Protein AF-A0AAD9U1P8-F1 (afdb_monomer)

Radius of gyration: 28.59 Å; Cα contacts (8 Å, |Δi|>4): 24; chains: 1; bounding box: 51×68×71 Å

InterPro domains:
  IPR008906 HAT, C-terminal dimerisation domain [PF05699] (18-91)
  IPR012337 Ribonuclease H-like superfamily [SSF53098] (10-95)

Organism: NCBI:txid168575

Solvent-accessible surface area (backbone atoms only — not comparable to full-atom values): 7147 Å² total; per-residue (Å²): 115,68,66,60,43,51,50,51,57,71,74,47,69,63,72,83,72,48,53,78,72,50,59,77,71,60,51,69,68,62,51,37,63,74,38,29,93,77,28,53,70,60,26,54,52,46,47,69,58,46,50,57,49,53,52,48,53,51,45,51,49,52,46,59,75,50,69,71,67,65,61,65,66,56,71,67,50,46,73,70,52,51,51,51,53,52,51,54,50,53,51,52,53,51,50,54,53,52,50,55,54,53,54,53,52,51,52,54,52,51,57,59,62,66,67,77,73,84,81,87,133

Foldseek 3Di:
DLVVLVCVVVVDDVVVVADPVCVVVPDPLVVLVVCCVPNVVNSVVCCVVVVVVVVVVVCCVVCVVVPPDPCVPVVPCPPVNVVVVVVVVVVVVVVVVVVVVVVVVVVVVVVVVVVVPPDDD

Secondary structure (DSSP, 8-state):
-HHHHHHHHHHS-SGGGS-HHHHHT--HHHHHHHHTTTSHHHHHHHHHHHHHHHHHHHHHHHHHHTTTSSHHHHHSS-HHHHHHHHHHHHHHHHHHHHHHHHHHHHHHHHHHHHTTS---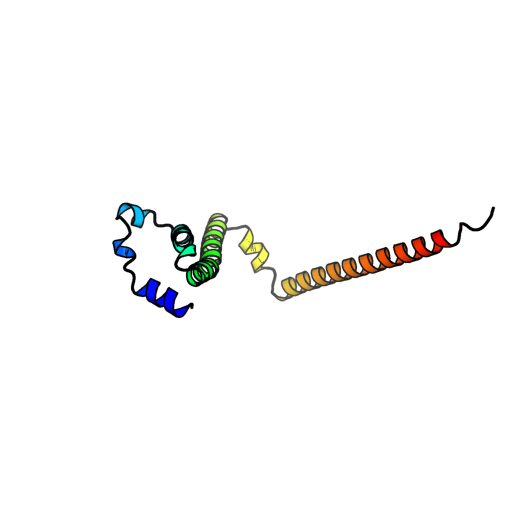-

Structure (mmCIF, N/CA/C/O backbone):
data_AF-A0AAD9U1P8-F1
#
_entry.id   AF-A0AAD9U1P8-F1
#
loop_
_atom_site.group_PDB
_atom_site.id
_atom_site.type_symbol
_atom_site.label_atom_id
_atom_site.label_alt_id
_atom_site.label_comp_id
_atom_site.label_asym_id
_atom_site.label_entity_id
_atom_site.label_seq_id
_atom_site.pdbx_PDB_ins_code
_atom_site.Cartn_x
_atom_site.Cartn_y
_atom_site.Cartn_z
_atom_site.occupancy
_atom_site.B_iso_or_equiv
_atom_site.auth_seq_id
_atom_site.auth_comp_id
_atom_site.auth_asym_id
_atom_site.auth_atom_id
_atom_site.pdbx_PDB_model_num
ATOM 1 N N . MET A 1 1 ? 3.555 12.188 16.279 1.00 61.22 1 MET A N 1
ATOM 2 C CA . MET A 1 1 ? 2.418 12.241 15.334 1.00 61.22 1 MET A CA 1
ATOM 3 C C . MET A 1 1 ? 1.907 10.838 15.008 1.00 61.22 1 MET A C 1
ATOM 5 O O . MET A 1 1 ? 0.794 10.547 15.405 1.00 61.22 1 MET A O 1
ATOM 9 N N . VAL A 1 2 ? 2.731 9.930 14.458 1.00 63.03 2 VAL A N 1
ATOM 10 C CA . VAL A 1 2 ? 2.342 8.521 14.172 1.00 63.03 2 VAL A CA 1
ATOM 11 C C . VAL A 1 2 ? 1.894 7.734 15.411 1.00 63.03 2 VAL A C 1
ATOM 13 O O . VAL A 1 2 ? 0.894 7.031 15.367 1.00 63.03 2 VAL A O 1
ATOM 16 N N . GLY A 1 3 ? 2.594 7.885 16.542 1.00 74.62 3 GLY A N 1
ATOM 17 C CA . GLY A 1 3 ? 2.257 7.155 17.772 1.00 74.62 3 GLY A CA 1
ATOM 18 C C . GLY A 1 3 ? 0.852 7.452 18.310 1.00 74.62 3 GLY A C 1
ATOM 19 O O . GLY A 1 3 ? 0.198 6.544 18.795 1.00 74.62 3 GLY A O 1
ATOM 20 N N . LEU A 1 4 ? 0.355 8.685 18.156 1.00 81.94 4 LEU A N 1
ATOM 21 C CA . LEU A 1 4 ? -0.993 9.058 18.606 1.00 81.94 4 LEU A CA 1
ATOM 22 C C . LEU A 1 4 ? -2.084 8.470 17.700 1.00 81.94 4 LEU A C 1
ATOM 24 O O . LEU A 1 4 ? -3.132 8.074 18.198 1.00 81.94 4 LEU A O 1
ATOM 28 N N . GLU A 1 5 ? -1.837 8.380 16.389 1.00 83.88 5 GLU A N 1
ATOM 29 C CA . GLU A 1 5 ? -2.747 7.695 15.458 1.00 83.88 5 GLU A CA 1
ATOM 30 C C . GLU A 1 5 ? -2.810 6.193 15.739 1.00 83.88 5 GLU A C 1
ATOM 32 O O . GLU A 1 5 ? -3.891 5.611 15.719 1.00 83.88 5 GLU A O 1
ATOM 37 N N . LEU A 1 6 ? -1.667 5.572 16.046 1.00 84.31 6 LEU A N 1
ATOM 38 C CA . LEU A 1 6 ? -1.604 4.151 16.372 1.00 84.31 6 LEU A CA 1
ATOM 39 C C . LEU A 1 6 ? -2.327 3.840 17.688 1.00 84.31 6 LEU A C 1
ATOM 41 O O . LEU A 1 6 ? -3.129 2.913 17.729 1.00 84.31 6 LEU A O 1
ATOM 45 N N . THR A 1 7 ? -2.093 4.632 18.739 1.00 86.00 7 THR A N 1
ATOM 46 C CA . THR A 1 7 ? -2.815 4.491 20.013 1.00 86.00 7 THR A CA 1
ATOM 47 C C . THR A 1 7 ? -4.314 4.669 19.804 1.00 86.00 7 THR A C 1
ATOM 49 O O . THR A 1 7 ? -5.091 3.836 20.247 1.00 86.00 7 THR A O 1
ATOM 52 N N . LYS A 1 8 ? -4.727 5.674 19.024 1.00 85.62 8 LYS A N 1
ATOM 53 C CA . LYS A 1 8 ? -6.135 5.865 18.661 1.00 85.62 8 LYS A CA 1
ATOM 54 C C . LYS A 1 8 ? -6.718 4.653 17.929 1.00 85.62 8 LYS A C 1
ATOM 56 O O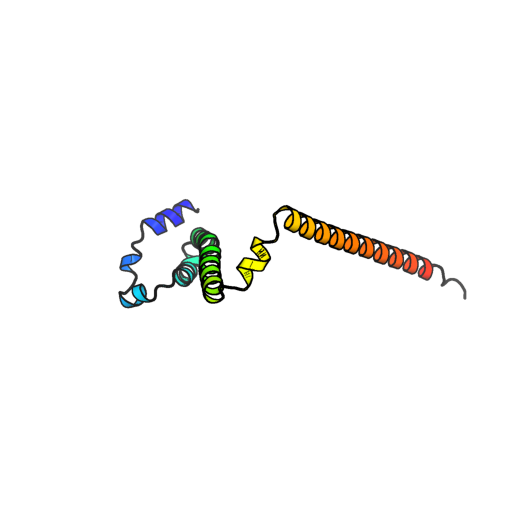 . LYS A 1 8 ? -7.842 4.267 18.220 1.00 85.62 8 LYS A O 1
ATOM 61 N N . TYR A 1 9 ? -5.989 4.061 16.986 1.00 84.88 9 TYR A N 1
ATOM 62 C CA . TYR A 1 9 ? -6.452 2.876 16.265 1.00 84.88 9 TYR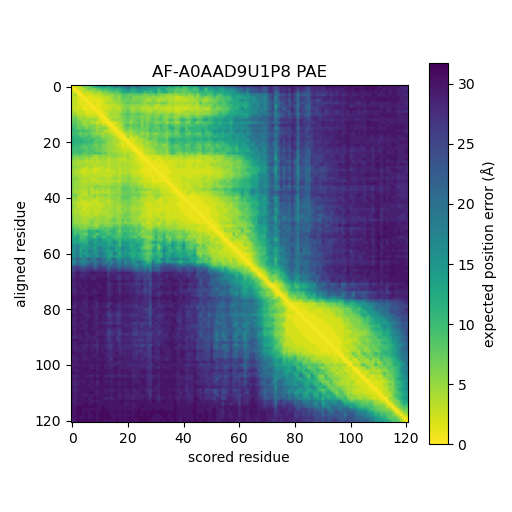 A CA 1
ATOM 63 C C . TYR A 1 9 ? -6.606 1.658 17.186 1.00 84.88 9 TYR A C 1
ATOM 65 O O . TYR A 1 9 ? -7.605 0.957 17.066 1.00 84.88 9 TYR A O 1
ATOM 73 N N . ILE A 1 10 ? -5.655 1.432 18.099 1.00 87.31 10 ILE A N 1
ATOM 74 C CA . ILE A 1 10 ? -5.661 0.294 19.035 1.00 87.31 10 ILE A CA 1
ATOM 75 C C . ILE A 1 10 ? -6.733 0.458 20.121 1.00 87.31 10 ILE A C 1
ATOM 77 O O . ILE A 1 10 ? -7.394 -0.516 20.466 1.00 87.31 10 ILE A O 1
ATOM 81 N N . ASP A 1 11 ? -6.929 1.676 20.628 1.00 87.06 11 ASP A N 1
ATOM 82 C CA . ASP A 1 11 ? -7.889 1.964 21.702 1.00 87.06 11 ASP A CA 1
ATOM 83 C C . ASP A 1 11 ? -9.343 2.054 21.203 1.00 87.06 11 ASP A C 1
ATOM 85 O O . ASP A 1 11 ? -10.274 2.119 22.006 1.00 87.06 11 ASP A O 1
ATOM 89 N N . THR A 1 12 ? -9.565 2.078 19.884 1.00 83.94 12 THR A N 1
ATOM 90 C CA . THR A 1 12 ? -10.911 2.138 19.301 1.00 83.94 12 THR A CA 1
ATOM 91 C C . THR A 1 12 ? -11.432 0.731 19.012 1.00 83.94 12 THR A C 1
ATOM 93 O O . THR A 1 12 ? -10.831 -0.024 18.248 1.00 83.94 12 THR A O 1
ATOM 96 N N . GLU A 1 13 ? -12.598 0.383 19.559 1.00 80.56 13 GLU A N 1
ATOM 97 C CA . GLU A 1 13 ? -13.284 -0.868 19.221 1.00 80.56 13 GLU A CA 1
ATOM 98 C C . GLU A 1 13 ? -13.987 -0.781 17.860 1.00 80.56 13 GLU A C 1
ATOM 100 O O . GLU A 1 13 ? -15.173 -0.469 17.752 1.00 80.56 13 GLU A O 1
ATOM 105 N N . TRP A 1 14 ? -13.253 -1.096 16.795 1.00 76.62 14 TRP A N 1
ATOM 106 C CA . TRP A 1 14 ? -13.784 -1.084 15.428 1.00 76.62 14 TRP A CA 1
ATOM 107 C C . TRP A 1 14 ? -14.789 -2.204 15.139 1.00 76.62 14 TRP A C 1
ATOM 109 O O . TRP A 1 14 ? -15.645 -2.042 14.276 1.00 76.62 14 TRP A O 1
ATOM 119 N N . GLN A 1 15 ? -14.715 -3.322 15.869 1.00 69.31 15 GLN A N 1
ATOM 120 C CA . GLN A 1 15 ? -15.662 -4.437 15.724 1.00 69.31 15 GLN A CA 1
ATOM 121 C C . GLN A 1 15 ? -17.075 -4.051 16.166 1.00 69.31 15 GLN A C 1
ATOM 123 O O . GLN A 1 15 ? -18.044 -4.465 15.543 1.00 69.31 15 GLN A O 1
ATOM 128 N N . SER A 1 16 ? -17.185 -3.196 17.181 1.00 73.56 16 SER A N 1
ATOM 129 C CA . SER A 1 16 ? -18.459 -2.687 17.697 1.00 73.56 16 SER A CA 1
ATOM 130 C C . SER A 1 16 ? -19.101 -1.641 16.771 1.00 73.56 16 SER A C 1
ATOM 132 O O . SER A 1 16 ? -20.251 -1.261 16.977 1.00 73.56 16 SER A O 1
ATOM 134 N N . LEU A 1 17 ? -18.364 -1.158 15.761 1.00 72.06 17 LEU A N 1
ATOM 135 C CA . LEU A 1 17 ? -18.811 -0.140 14.806 1.00 72.06 17 LEU A CA 1
ATOM 136 C C . LEU A 1 17 ? -19.347 -0.719 13.491 1.00 72.06 17 LEU A C 1
ATOM 138 O O . LEU A 1 17 ? -19.854 0.050 12.679 1.00 72.06 17 LEU A O 1
ATOM 142 N N . LEU A 1 18 ? -19.233 -2.033 13.272 1.00 78.62 18 LEU A N 1
ATOM 143 C CA . LEU A 1 18 ? -19.711 -2.701 12.062 1.00 78.62 18 LEU A CA 1
ATOM 144 C C . LEU A 1 18 ? -20.945 -3.550 12.382 1.00 78.62 18 LEU A C 1
ATOM 146 O O . LEU A 1 18 ? -20.937 -4.349 13.317 1.00 78.62 18 LEU A O 1
ATOM 150 N N . SER A 1 19 ? -21.997 -3.402 11.579 1.00 78.94 19 SER A N 1
ATOM 151 C CA . SER A 1 19 ? -23.136 -4.330 11.575 1.00 78.94 19 SER A CA 1
ATOM 152 C C . SER A 1 19 ? -22.709 -5.733 11.106 1.00 78.94 19 SER A C 1
ATOM 154 O O . SER A 1 19 ? -21.747 -5.873 10.348 1.00 78.94 19 SER A O 1
ATOM 156 N N . GLU A 1 20 ? -23.448 -6.786 11.482 1.00 75.62 20 GLU A N 1
ATOM 157 C CA . GLU A 1 20 ? -23.229 -8.152 10.966 1.00 75.62 20 GLU A CA 1
ATOM 158 C C . GLU A 1 20 ? -23.253 -8.201 9.426 1.00 75.62 20 GLU A C 1
ATOM 160 O O . GLU A 1 20 ? -22.448 -8.905 8.814 1.00 75.62 20 GLU A O 1
ATOM 165 N N . GLU A 1 21 ? -24.111 -7.401 8.782 1.00 74.81 21 GLU A N 1
ATOM 166 C CA . GLU A 1 21 ? -24.151 -7.294 7.316 1.00 74.81 21 GLU A CA 1
ATOM 167 C C . GLU A 1 21 ? -22.918 -6.583 6.735 1.00 74.81 21 GLU A C 1
ATOM 169 O O . GLU A 1 21 ? -22.422 -6.962 5.672 1.00 74.81 21 GLU A O 1
ATOM 174 N N . GLU A 1 22 ? -22.386 -5.577 7.436 1.00 76.69 22 GLU A N 1
ATOM 175 C CA . GLU A 1 22 ? -21.183 -4.847 7.016 1.00 76.69 22 GLU A CA 1
ATOM 176 C C . GLU A 1 22 ? -19.915 -5.682 7.213 1.00 76.69 22 GLU A C 1
ATOM 178 O O . GLU A 1 22 ? -18.959 -5.541 6.450 1.00 76.69 22 GLU A O 1
ATOM 183 N N . SER A 1 23 ? -19.919 -6.591 8.191 1.00 78.12 23 SER A N 1
ATOM 184 C CA . SER A 1 23 ? -18.826 -7.534 8.426 1.00 78.12 23 SER A CA 1
ATOM 185 C C . SER A 1 23 ? -18.682 -8.552 7.288 1.00 78.12 23 SER A C 1
ATOM 187 O O . SER A 1 23 ? -17.560 -8.867 6.889 1.00 78.12 23 SER A O 1
ATOM 189 N N . LEU A 1 24 ? -19.796 -9.032 6.718 1.00 80.00 24 LEU A N 1
ATOM 190 C CA . LEU A 1 24 ? -19.784 -10.034 5.641 1.00 80.00 24 LEU A CA 1
ATOM 191 C C . LEU A 1 24 ? -19.221 -9.499 4.317 1.00 80.00 24 LEU A C 1
ATOM 193 O O . LEU A 1 24 ? -18.564 -10.241 3.590 1.00 80.00 24 LEU A O 1
ATOM 197 N N . ASN A 1 25 ? -19.449 -8.219 4.019 1.00 82.75 25 ASN A N 1
ATOM 198 C CA . ASN A 1 25 ? -18.967 -7.554 2.803 1.00 82.75 25 ASN A CA 1
ATOM 199 C C . ASN A 1 25 ? -17.849 -6.547 3.095 1.00 82.75 25 ASN A C 1
ATOM 201 O O . ASN A 1 25 ? -17.683 -5.559 2.376 1.00 82.75 25 ASN A O 1
ATOM 205 N N . PHE A 1 26 ? -17.094 -6.778 4.167 1.00 83.88 26 PHE A N 1
ATOM 206 C CA . PHE A 1 26 ? -16.091 -5.836 4.626 1.00 83.88 26 PHE A CA 1
ATOM 207 C C . PHE A 1 26 ? -14.923 -5.716 3.636 1.00 83.88 26 PHE A C 1
ATOM 209 O O . PHE A 1 26 ? -14.102 -6.624 3.492 1.00 83.88 26 PHE A O 1
ATOM 216 N N . ASP A 1 27 ? -14.816 -4.558 2.984 1.00 85.00 27 ASP A N 1
ATOM 217 C CA . ASP A 1 27 ? -13.655 -4.189 2.177 1.00 85.00 27 ASP A CA 1
ATOM 218 C C . ASP A 1 27 ? -12.676 -3.360 3.014 1.00 85.00 27 ASP A C 1
ATOM 220 O O . ASP A 1 27 ? -12.859 -2.159 3.237 1.00 85.00 27 ASP A O 1
ATOM 224 N N . ILE A 1 28 ? -11.591 -4.013 3.433 1.00 85.62 28 ILE A N 1
ATOM 225 C CA . ILE A 1 28 ? -10.513 -3.394 4.209 1.00 85.62 28 ILE A CA 1
ATOM 226 C C . ILE A 1 28 ? -9.901 -2.176 3.501 1.00 85.62 28 ILE A C 1
ATOM 228 O O . ILE A 1 28 ? -9.513 -1.213 4.162 1.00 85.62 28 ILE A O 1
ATOM 232 N N . MET A 1 29 ? -9.837 -2.173 2.167 1.00 84.56 29 MET A N 1
ATOM 233 C CA . MET A 1 29 ? -9.253 -1.075 1.398 1.00 84.56 29 MET A CA 1
ATOM 234 C C . MET A 1 29 ? -10.169 0.152 1.421 1.00 84.56 29 MET A C 1
ATOM 236 O O . MET A 1 29 ? -9.731 1.275 1.684 1.00 84.56 29 MET A O 1
ATOM 240 N N . SER A 1 30 ? -11.468 -0.071 1.214 1.00 86.12 30 SER A N 1
ATOM 241 C CA . SER A 1 30 ? -12.491 0.973 1.335 1.00 86.12 30 SER A CA 1
ATOM 242 C C . SER A 1 30 ? -12.610 1.506 2.768 1.00 86.12 30 SER A C 1
ATOM 244 O O . SER A 1 30 ? -12.864 2.700 2.972 1.00 86.12 30 SER A O 1
ATOM 246 N N . TRP A 1 31 ? -12.358 0.657 3.767 1.00 87.81 31 TRP A N 1
ATOM 247 C CA . TRP A 1 31 ? -12.333 1.048 5.173 1.00 87.81 31 TRP A CA 1
ATOM 248 C C . TRP A 1 31 ? -11.174 2.006 5.493 1.00 87.81 31 TRP A C 1
ATOM 250 O O . TRP A 1 31 ? -11.414 3.078 6.059 1.00 87.81 31 TRP A O 1
ATOM 260 N N . TRP A 1 32 ? -9.943 1.692 5.064 1.00 89.50 32 TRP A N 1
ATOM 261 C CA . TRP A 1 32 ? -8.780 2.579 5.244 1.00 89.50 32 TRP A CA 1
ATOM 262 C C . TRP A 1 32 ? -8.948 3.918 4.527 1.00 89.50 32 TRP A C 1
ATOM 264 O O . TRP A 1 32 ? -8.591 4.962 5.082 1.00 89.50 32 TRP A O 1
ATOM 274 N N . LYS A 1 33 ? -9.563 3.906 3.341 1.00 86.75 33 LYS A N 1
ATOM 275 C CA . LYS A 1 33 ? -9.884 5.120 2.581 1.00 86.75 33 LYS A CA 1
ATOM 276 C C . LYS A 1 33 ? -10.902 6.009 3.302 1.00 86.75 33 LYS A C 1
ATOM 278 O O . LYS A 1 33 ? -10.763 7.228 3.328 1.00 86.75 33 LYS A O 1
ATOM 283 N N . SER A 1 34 ? -11.901 5.411 3.947 1.00 87.00 34 SER A N 1
ATOM 284 C CA . SER A 1 34 ? -12.903 6.154 4.727 1.00 87.00 34 SER A CA 1
ATOM 285 C C . SER A 1 34 ? -12.308 6.796 5.989 1.00 87.00 34 SER A C 1
ATOM 287 O O . SER A 1 34 ? -12.775 7.851 6.425 1.00 87.00 34 SER A O 1
ATOM 289 N N . HIS A 1 35 ? -11.236 6.211 6.536 1.00 86.44 35 HIS A N 1
ATOM 290 C CA . HIS A 1 35 ? -10.562 6.677 7.752 1.00 86.44 35 HIS A CA 1
ATOM 291 C C . HIS A 1 35 ? -9.295 7.508 7.499 1.00 86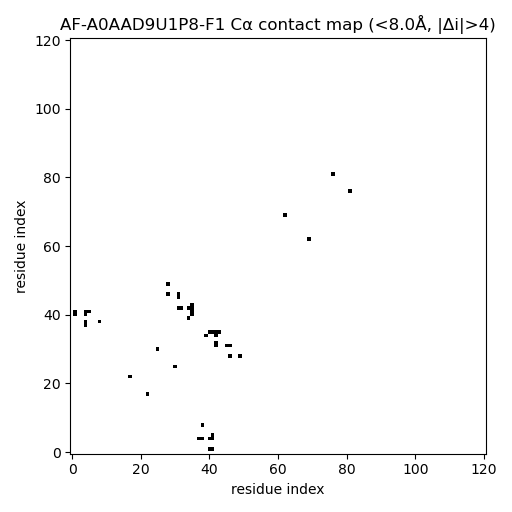.44 35 HIS A C 1
ATOM 293 O O . HIS A 1 35 ? -8.686 7.976 8.464 1.00 86.44 35 HIS A O 1
ATOM 299 N N . GLU A 1 36 ? -8.944 7.776 6.237 1.00 86.06 36 GLU A N 1
ATOM 300 C CA . GLU A 1 36 ? -7.727 8.488 5.815 1.00 86.06 36 GLU A CA 1
ATOM 301 C C . GLU A 1 36 ? -7.564 9.848 6.510 1.00 86.06 36 GLU A C 1
ATOM 303 O O . GLU A 1 36 ? -6.500 10.168 7.022 1.00 86.06 36 GLU A O 1
ATOM 308 N N . ARG A 1 37 ? -8.643 10.628 6.653 1.00 84.56 37 ARG A N 1
AT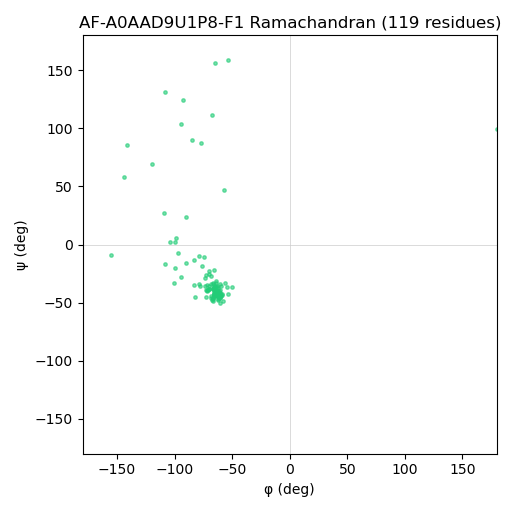OM 309 C CA . ARG A 1 37 ? -8.586 11.936 7.340 1.00 84.56 37 ARG A CA 1
ATOM 310 C C . ARG A 1 37 ? -8.263 11.842 8.834 1.00 84.56 37 ARG A C 1
ATOM 312 O O . ARG A 1 37 ? -7.861 12.832 9.435 1.00 84.56 37 ARG A O 1
ATOM 319 N N . SER A 1 38 ? -8.510 10.687 9.443 1.00 84.06 38 SER A N 1
ATOM 320 C CA . SER A 1 38 ? -8.432 10.478 10.892 1.00 84.06 38 SER A CA 1
ATOM 321 C C . SER A 1 38 ? -7.230 9.640 11.333 1.00 84.06 38 SER A C 1
ATOM 323 O O . SER A 1 38 ? -6.912 9.646 12.526 1.00 84.06 38 SER A O 1
ATOM 325 N N . LEU A 1 39 ? -6.628 8.928 10.376 1.00 86.06 39 LEU A N 1
ATOM 326 C CA . LEU A 1 39 ? -5.530 7.973 10.494 1.00 86.06 39 LEU A CA 1
ATOM 327 C C . LEU A 1 39 ? -4.643 8.113 9.243 1.00 86.06 39 LEU A C 1
ATOM 329 O O . LEU A 1 39 ? -4.501 7.172 8.466 1.00 86.06 39 LEU A O 1
ATOM 333 N N . LEU A 1 40 ? -4.120 9.315 8.996 1.00 85.56 40 LEU A N 1
ATOM 334 C CA . LEU A 1 40 ? -3.537 9.676 7.701 1.00 85.56 40 LEU A CA 1
ATOM 335 C C . LEU A 1 40 ? -2.262 8.882 7.421 1.00 85.56 40 LEU A C 1
ATOM 337 O O . LEU A 1 40 ? -2.114 8.295 6.352 1.00 85.56 40 LEU A O 1
ATOM 341 N N . MET A 1 41 ? -1.367 8.793 8.408 1.00 85.75 41 MET A N 1
ATOM 342 C CA . MET A 1 41 ? -0.128 8.032 8.251 1.00 85.75 41 MET A CA 1
ATOM 343 C C . MET A 1 41 ? -0.407 6.528 8.209 1.00 85.75 41 MET A C 1
ATOM 345 O O . MET A 1 41 ? 0.223 5.793 7.450 1.00 85.75 41 MET A O 1
ATOM 349 N N . LEU A 1 42 ? -1.354 6.069 9.030 1.00 86.56 42 LEU A N 1
ATOM 350 C CA . LEU A 1 42 ? -1.700 4.654 9.137 1.00 86.56 42 LEU A CA 1
ATOM 351 C C . LEU A 1 42 ? -2.410 4.136 7.875 1.00 86.56 42 LEU A C 1
ATOM 353 O O . LEU A 1 42 ? -2.103 3.038 7.426 1.00 86.56 42 LEU A O 1
ATOM 357 N N . SER A 1 43 ? -3.288 4.943 7.272 1.00 87.12 43 SER A N 1
ATOM 358 C CA . SER A 1 43 ? -3.983 4.619 6.021 1.00 87.12 43 SER A CA 1
ATOM 359 C C . SER A 1 43 ? -3.013 4.520 4.842 1.00 87.12 43 SER A C 1
ATOM 361 O O . SER A 1 43 ? -3.078 3.552 4.089 1.00 87.12 43 SER A O 1
ATOM 363 N N . ILE A 1 44 ? -2.038 5.433 4.739 1.00 88.06 44 ILE A N 1
ATOM 364 C CA . ILE A 1 44 ? -0.980 5.362 3.714 1.00 88.06 44 ILE A CA 1
ATOM 365 C C . ILE A 1 44 ? -0.161 4.075 3.871 1.00 88.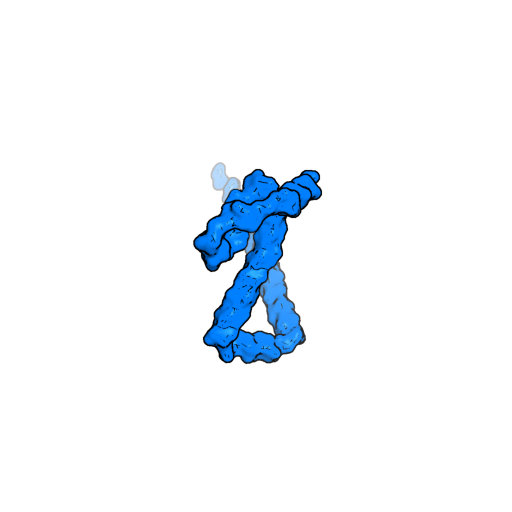06 44 ILE A C 1
ATOM 367 O O . ILE A 1 44 ? -0.027 3.311 2.919 1.00 88.06 44 ILE A O 1
ATOM 371 N N . MET A 1 45 ? 0.323 3.783 5.084 1.00 88.00 45 MET A N 1
ATOM 372 C CA . MET A 1 45 ? 1.091 2.557 5.338 1.00 88.00 45 MET A CA 1
ATOM 373 C C . MET A 1 45 ? 0.266 1.294 5.069 1.00 88.00 45 MET A C 1
ATOM 375 O O . MET A 1 45 ? 0.773 0.328 4.502 1.00 88.00 45 MET A O 1
ATOM 379 N N . ALA A 1 46 ? -1.010 1.292 5.452 1.00 87.81 46 ALA A N 1
ATOM 380 C CA . ALA A 1 46 ? -1.904 0.179 5.179 1.00 87.81 46 ALA A CA 1
ATOM 381 C C . ALA A 1 46 ? -2.107 -0.017 3.672 1.00 87.81 46 ALA A C 1
ATOM 383 O O . ALA A 1 46 ? -2.016 -1.146 3.200 1.00 87.81 46 ALA A O 1
ATOM 384 N N . HIS A 1 47 ? -2.309 1.054 2.901 1.00 86.69 47 HIS A N 1
ATOM 385 C CA . HIS A 1 47 ? -2.396 0.984 1.443 1.00 86.69 47 HIS A CA 1
ATOM 386 C C . HIS A 1 47 ? -1.104 0.456 0.807 1.00 86.69 47 HIS A C 1
ATOM 388 O O . HIS A 1 47 ? -1.181 -0.429 -0.049 1.00 86.69 47 HIS A O 1
ATOM 394 N N . ASP A 1 48 ? 0.064 0.928 1.242 1.00 86.19 48 ASP A N 1
ATOM 395 C CA . ASP A 1 48 ? 1.363 0.485 0.719 1.00 86.19 48 ASP A CA 1
ATOM 396 C C . ASP A 1 48 ? 1.632 -1.001 0.995 1.00 86.19 48 ASP A C 1
ATOM 398 O O . ASP A 1 48 ? 2.241 -1.686 0.173 1.00 86.19 48 ASP A O 1
ATOM 402 N N . ILE A 1 49 ? 1.149 -1.529 2.124 1.00 86.31 49 ILE A N 1
ATOM 403 C CA . ILE A 1 49 ? 1.295 -2.947 2.487 1.00 86.31 49 ILE A CA 1
ATOM 404 C C . ILE A 1 49 ? 0.226 -3.809 1.800 1.00 86.31 49 ILE A C 1
ATOM 406 O O . ILE A 1 49 ? 0.531 -4.878 1.268 1.00 86.31 49 ILE A O 1
ATOM 410 N N . LEU A 1 50 ? -1.034 -3.368 1.802 1.00 82.44 50 LEU A N 1
ATOM 411 C CA . LEU A 1 50 ? -2.174 -4.154 1.323 1.00 82.44 50 LEU A CA 1
ATOM 412 C C . LEU A 1 50 ? -2.288 -4.159 -0.202 1.00 82.44 50 LEU A C 1
ATOM 414 O O . LEU A 1 50 ? -2.671 -5.178 -0.770 1.00 82.44 50 LEU A O 1
ATOM 418 N N . THR A 1 51 ? -1.938 -3.071 -0.892 1.00 84.25 51 THR A N 1
ATOM 419 C CA . THR A 1 51 ? -2.077 -2.983 -2.358 1.00 84.25 51 THR A CA 1
ATOM 420 C C . THR A 1 51 ? -1.222 -4.029 -3.085 1.00 84.25 51 THR A C 1
ATOM 422 O O . THR A 1 51 ? -1.764 -4.754 -3.927 1.00 84.25 51 THR A O 1
ATOM 425 N N . PRO A 1 52 ? 0.071 -4.216 -2.747 1.00 78.62 52 PRO A N 1
ATOM 426 C CA . PRO A 1 52 ? 0.873 -5.292 -3.321 1.00 78.62 52 PRO A CA 1
ATOM 427 C C . PRO A 1 52 ? 0.341 -6.682 -2.965 1.00 78.62 52 PRO A C 1
ATOM 429 O O . PRO A 1 52 ? 0.394 -7.577 -3.806 1.00 78.62 52 PRO A O 1
ATOM 432 N N . LEU A 1 53 ? -0.197 -6.880 -1.755 1.00 75.25 53 LEU A N 1
ATOM 433 C CA . LEU A 1 53 ? -0.767 -8.162 -1.324 1.00 75.25 53 LEU A CA 1
ATOM 434 C C . LEU A 1 53 ? -2.023 -8.518 -2.124 1.00 75.25 53 LEU A C 1
ATOM 436 O O . LEU A 1 53 ? -2.118 -9.629 -2.642 1.00 75.25 53 LEU A O 1
ATOM 440 N N . VAL A 1 54 ? -2.944 -7.569 -2.292 1.00 76.06 54 VAL A N 1
ATOM 441 C CA . VAL A 1 54 ? -4.160 -7.743 -3.098 1.00 76.06 54 VAL A CA 1
ATOM 442 C C . VAL A 1 54 ? -3.797 -8.020 -4.556 1.00 76.06 54 VAL A C 1
ATOM 444 O O . VAL A 1 54 ? -4.312 -8.971 -5.143 1.00 76.06 54 VAL A O 1
ATOM 447 N N . LEU A 1 55 ? -2.850 -7.268 -5.126 1.00 74.62 55 LEU A N 1
ATOM 448 C CA . LEU A 1 55 ? -2.390 -7.480 -6.500 1.00 74.62 55 LEU A CA 1
ATOM 449 C C . LEU A 1 55 ? -1.665 -8.822 -6.673 1.00 74.62 55 LEU A C 1
ATOM 451 O O . LEU A 1 55 ? -1.825 -9.473 -7.700 1.00 74.62 55 LEU A O 1
ATOM 455 N N . THR A 1 56 ? -0.895 -9.260 -5.675 1.00 75.94 56 THR A N 1
ATOM 456 C CA . THR A 1 56 ? -0.171 -10.541 -5.707 1.00 75.94 56 THR A CA 1
ATOM 457 C C . THR A 1 56 ? -1.114 -11.728 -5.560 1.00 75.94 56 THR A C 1
ATOM 459 O O . THR A 1 56 ? -0.945 -12.736 -6.238 1.00 75.94 56 THR A O 1
ATOM 462 N N . VAL A 1 57 ? -2.121 -11.637 -4.691 1.00 72.38 57 VAL A N 1
ATOM 463 C CA . VAL A 1 57 ? -3.139 -12.687 -4.553 1.00 72.38 57 VAL A CA 1
ATOM 464 C C . VAL A 1 57 ? -4.001 -12.747 -5.812 1.00 72.38 57 VAL A C 1
ATOM 466 O O . VAL A 1 57 ? -4.208 -13.834 -6.348 1.00 72.38 57 VAL A O 1
ATOM 469 N N . ALA A 1 58 ? -4.423 -11.597 -6.345 1.00 71.81 58 ALA A N 1
ATOM 470 C CA . ALA A 1 58 ? -5.161 -11.523 -7.601 1.00 71.81 58 ALA A CA 1
ATOM 471 C C . ALA A 1 58 ? -4.332 -12.030 -8.789 1.00 71.81 58 ALA A C 1
ATOM 473 O O . ALA A 1 58 ? -4.860 -12.760 -9.623 1.00 71.81 58 ALA A O 1
ATOM 474 N N . SER A 1 59 ? -3.035 -11.715 -8.859 1.00 65.50 59 SER A N 1
ATOM 475 C CA . SER A 1 59 ? -2.154 -12.203 -9.924 1.00 65.50 59 SER A CA 1
ATOM 476 C C . SER A 1 59 ? -1.859 -13.688 -9.782 1.00 65.50 59 SER A C 1
ATOM 478 O O . SER A 1 59 ? -1.903 -14.384 -10.786 1.00 65.50 59 SER A O 1
ATOM 480 N N . LYS A 1 60 ? -1.655 -14.213 -8.565 1.00 67.75 60 LYS A N 1
ATOM 481 C CA . LYS A 1 60 ? -1.556 -15.659 -8.314 1.00 67.75 60 LYS A CA 1
ATOM 482 C C . LYS A 1 60 ? -2.840 -16.381 -8.689 1.00 67.75 60 LYS A C 1
ATOM 484 O O . LYS A 1 60 ? -2.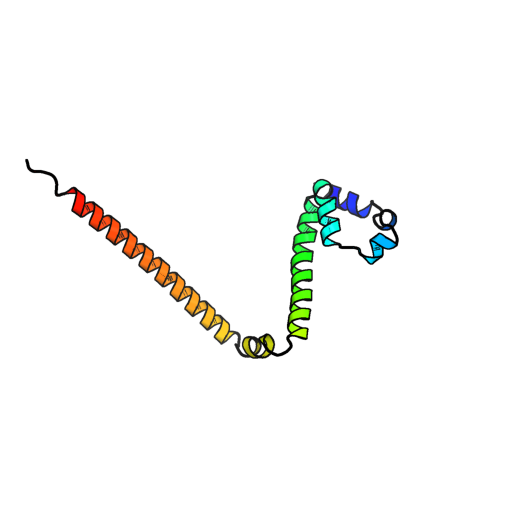763 -17.445 -9.288 1.00 67.75 60 LYS A O 1
ATOM 489 N N . TYR A 1 61 ? -4.001 -15.810 -8.382 1.00 69.19 61 TYR A N 1
ATOM 490 C CA . TYR A 1 61 ? -5.291 -16.384 -8.750 1.00 69.19 61 TYR A CA 1
ATOM 491 C C . TYR A 1 61 ? -5.523 -16.336 -10.265 1.00 69.19 61 TYR A C 1
ATOM 493 O O . TYR A 1 61 ? -5.860 -17.350 -10.864 1.00 69.19 61 TYR A O 1
ATOM 501 N N . ALA A 1 62 ? -5.256 -15.202 -10.915 1.00 65.44 62 ALA A N 1
ATOM 502 C CA . ALA A 1 62 ? -5.348 -15.052 -12.366 1.00 65.44 62 ALA A CA 1
ATOM 503 C C . ALA A 1 62 ? -4.327 -15.930 -13.108 1.00 65.44 62 ALA A C 1
ATOM 505 O O . ALA A 1 62 ? -4.637 -16.500 -14.150 1.00 65.44 62 ALA A O 1
ATOM 506 N N . PHE A 1 63 ? -3.123 -16.085 -12.558 1.00 61.97 63 PHE A N 1
ATOM 507 C CA . PHE A 1 63 ? -2.069 -16.943 -13.091 1.00 61.97 63 PHE A CA 1
ATOM 508 C C . PHE A 1 63 ? -2.370 -18.426 -12.874 1.00 61.97 63 PHE A C 1
ATOM 510 O O . PHE A 1 63 ? -2.152 -19.229 -13.774 1.00 61.97 63 PHE A O 1
ATOM 517 N N . SER A 1 64 ? -2.927 -18.783 -11.718 1.00 63.88 64 SER A N 1
ATOM 518 C CA . SER A 1 64 ? -3.401 -20.135 -11.420 1.00 63.88 64 SER A CA 1
ATOM 519 C C . SER A 1 64 ? -4.585 -20.517 -12.314 1.00 63.88 64 SER A C 1
ATOM 521 O O . SER A 1 64 ? -4.587 -21.604 -12.889 1.00 63.88 64 SER A O 1
ATOM 523 N N . ALA A 1 65 ? -5.543 -19.606 -12.512 1.00 63.94 65 ALA A N 1
ATOM 524 C CA . ALA A 1 65 ? -6.657 -19.783 -13.442 1.00 63.94 65 ALA A CA 1
ATOM 525 C C . ALA A 1 65 ? -6.188 -19.812 -14.910 1.00 63.94 65 ALA A C 1
ATOM 527 O O . ALA A 1 65 ? -6.737 -20.549 -15.726 1.00 63.94 65 ALA A O 1
ATOM 528 N N . GLY A 1 66 ? -5.133 -19.064 -15.244 1.00 58.34 66 GLY A N 1
ATOM 529 C CA . GLY A 1 66 ? -4.466 -19.052 -16.549 1.00 58.34 66 GLY A CA 1
ATOM 530 C C . GLY A 1 66 ? -3.320 -20.062 -16.685 1.00 58.34 66 GLY A C 1
ATOM 531 O O . GLY A 1 66 ? -2.431 -19.825 -17.506 1.00 58.34 66 GLY A O 1
ATOM 532 N N . GLY A 1 67 ? -3.327 -21.134 -15.877 1.00 53.81 67 GLY A N 1
ATOM 533 C CA . GLY A 1 67 ? -2.210 -22.008 -15.471 1.00 53.81 67 GLY A CA 1
ATOM 534 C C . GLY A 1 67 ? -1.381 -22.727 -16.541 1.00 53.81 67 GLY A C 1
ATOM 535 O O . GLY A 1 67 ? -1.123 -23.917 -16.413 1.00 53.81 67 GLY A O 1
ATOM 536 N N . ARG A 1 68 ? -0.938 -22.038 -17.594 1.00 56.34 68 ARG A N 1
ATOM 537 C CA . ARG A 1 68 ? -0.007 -22.569 -18.600 1.00 56.34 68 ARG A CA 1
ATOM 538 C C . ARG A 1 68 ? 0.824 -21.524 -19.354 1.00 56.34 68 ARG A C 1
ATOM 540 O O . ARG A 1 68 ? 1.725 -21.919 -20.081 1.00 56.34 68 ARG A O 1
ATOM 547 N N . VAL A 1 69 ? 0.557 -20.218 -19.221 1.00 55.12 69 VAL A N 1
ATOM 548 C CA . VAL A 1 69 ? 1.169 -19.221 -20.133 1.00 55.12 69 VAL A CA 1
ATOM 549 C C . VAL A 1 69 ? 2.373 -18.470 -19.544 1.00 55.12 69 VAL A C 1
ATOM 551 O O . VAL A 1 69 ? 3.297 -18.157 -20.291 1.00 55.12 69 VAL A O 1
ATOM 554 N N . ILE A 1 70 ? 2.418 -18.199 -18.233 1.00 55.31 70 ILE A N 1
ATOM 555 C CA . ILE A 1 70 ? 3.543 -17.445 -17.625 1.00 55.31 70 ILE A CA 1
ATOM 556 C C . ILE A 1 70 ? 4.582 -18.364 -16.942 1.00 55.31 70 ILE A C 1
ATOM 558 O O . ILE A 1 70 ? 5.739 -17.967 -16.823 1.00 55.31 70 ILE A O 1
ATOM 562 N N . ASP A 1 71 ? 4.227 -19.608 -16.589 1.00 56.69 71 ASP A N 1
ATOM 563 C CA . ASP A 1 71 ? 5.138 -20.536 -15.895 1.00 56.69 71 ASP A CA 1
ATOM 564 C C . ASP A 1 71 ? 6.301 -20.965 -16.799 1.00 56.69 71 ASP A C 1
ATOM 566 O O . ASP A 1 71 ? 7.461 -20.825 -16.441 1.00 56.69 71 ASP A O 1
ATOM 570 N N . GLU A 1 72 ? 6.017 -21.371 -18.035 1.00 55.12 72 GLU A N 1
ATOM 571 C CA . GLU A 1 72 ? 7.014 -21.942 -18.951 1.00 55.12 72 GLU A CA 1
ATOM 572 C C . GLU A 1 72 ? 8.018 -20.903 -19.485 1.00 55.12 72 GLU A C 1
ATOM 574 O O . GLU A 1 72 ? 9.189 -21.198 -19.715 1.00 55.12 72 GLU A O 1
ATOM 579 N N . ARG A 1 73 ? 7.570 -19.662 -19.706 1.00 54.47 73 ARG A N 1
ATOM 580 C CA . ARG A 1 73 ? 8.389 -18.633 -20.365 1.00 54.47 73 ARG A CA 1
ATOM 581 C C . ARG A 1 73 ? 9.334 -17.926 -19.396 1.00 54.47 73 ARG A C 1
ATOM 583 O O . ARG A 1 73 ? 10.438 -17.570 -19.798 1.00 54.47 73 ARG A O 1
ATOM 590 N N . CYS A 1 74 ? 8.917 -17.731 -18.146 1.00 51.53 74 CYS A N 1
ATOM 591 C CA . CYS A 1 74 ? 9.731 -17.052 -17.137 1.00 51.53 74 CYS A CA 1
ATOM 592 C C . CYS A 1 74 ? 10.548 -18.022 -16.270 1.00 51.53 74 CYS A C 1
ATOM 594 O O . CYS A 1 74 ? 11.635 -17.645 -15.851 1.00 51.53 74 CYS A O 1
ATOM 596 N N . SER A 1 75 ? 10.106 -19.270 -16.055 1.00 54.88 75 SER A N 1
ATOM 597 C CA . SER A 1 75 ? 10.915 -20.276 -15.336 1.00 54.88 75 SER A CA 1
ATOM 598 C C . SER A 1 75 ? 12.133 -20.768 -16.130 1.00 54.88 75 SER A C 1
ATOM 600 O O . SER A 1 75 ? 13.103 -21.237 -15.541 1.00 54.88 75 SER A O 1
ATOM 602 N N . ARG A 1 76 ? 12.105 -20.653 -17.468 1.00 58.50 76 ARG A N 1
ATOM 603 C CA . ARG A 1 76 ? 13.184 -21.119 -18.361 1.00 58.50 76 ARG A CA 1
ATOM 604 C C . ARG A 1 76 ? 14.258 -20.081 -18.661 1.00 58.50 76 ARG A C 1
ATOM 606 O O . ARG A 1 76 ? 15.324 -20.444 -19.156 1.00 58.50 76 ARG A O 1
ATOM 613 N N . LEU A 1 77 ? 13.997 -18.806 -18.388 1.00 61.00 77 LEU A N 1
ATOM 614 C CA . LEU A 1 77 ? 15.007 -17.761 -18.508 1.00 61.00 77 LEU A CA 1
ATOM 615 C C . LEU A 1 77 ? 15.790 -17.745 -17.199 1.00 61.00 77 LEU A C 1
ATOM 617 O O . LEU A 1 77 ? 15.404 -17.083 -16.240 1.00 61.00 77 LEU A O 1
ATOM 621 N N . GLY A 1 78 ? 16.859 -18.543 -17.153 1.00 70.88 78 GLY A N 1
ATOM 622 C CA . GLY A 1 78 ? 17.785 -18.549 -16.025 1.00 70.88 78 GLY A CA 1
ATOM 623 C C . GLY A 1 78 ? 18.305 -17.137 -15.713 1.00 70.88 78 GLY A C 1
ATOM 624 O O . GLY A 1 78 ? 18.257 -16.262 -16.586 1.00 70.88 78 GLY A O 1
ATOM 625 N N . PRO A 1 79 ? 18.804 -16.903 -14.487 1.00 71.38 79 PRO A N 1
ATOM 626 C CA . PRO A 1 79 ? 19.286 -15.592 -14.040 1.00 71.38 79 PRO A CA 1
ATOM 627 C C . PRO A 1 79 ? 20.270 -14.951 -15.032 1.00 71.38 79 PRO A C 1
ATOM 629 O O . PRO A 1 79 ? 20.162 -13.761 -15.307 1.00 71.38 79 PRO A O 1
ATOM 632 N N . ASP A 1 80 ? 21.115 -15.759 -15.670 1.00 62.66 80 ASP A N 1
ATOM 633 C CA . ASP A 1 80 ? 22.081 -15.322 -16.683 1.00 62.66 80 ASP A CA 1
ATOM 634 C C . ASP A 1 80 ? 21.413 -14.725 -17.935 1.00 62.66 80 ASP A C 1
ATOM 636 O O . ASP A 1 80 ? 21.897 -13.759 -18.526 1.00 62.66 80 ASP A O 1
ATOM 640 N N . ILE A 1 81 ? 20.267 -15.274 -18.356 1.00 72.88 81 ILE A N 1
ATOM 641 C CA . ILE A 1 81 ? 19.537 -14.771 -19.526 1.00 72.88 81 ILE A CA 1
ATOM 642 C C . ILE A 1 81 ? 18.753 -13.510 -19.156 1.00 72.88 81 ILE A C 1
ATOM 644 O O . ILE A 1 81 ? 18.659 -12.586 -19.962 1.00 72.88 81 ILE A O 1
ATOM 648 N N . LEU A 1 82 ? 18.223 -13.438 -17.932 1.00 78.31 82 LEU A N 1
ATOM 649 C CA . LEU A 1 82 ? 17.594 -12.220 -17.426 1.00 78.31 82 LEU A CA 1
ATOM 650 C C . LEU A 1 82 ? 18.604 -11.066 -17.360 1.00 78.31 82 LEU A C 1
ATOM 652 O O . LEU A 1 82 ? 18.306 -9.970 -17.835 1.00 78.31 82 LEU A O 1
ATOM 656 N N . GLU A 1 83 ? 19.802 -11.322 -16.836 1.00 81.19 83 GLU A N 1
ATOM 657 C CA . GLU A 1 83 ? 20.896 -10.351 -16.788 1.00 81.19 83 GLU A CA 1
ATOM 658 C C . GLU A 1 83 ? 21.302 -9.895 -18.194 1.00 81.19 83 GLU A C 1
ATOM 660 O O . GLU A 1 83 ? 21.392 -8.693 -18.450 1.00 81.19 83 GLU A O 1
ATOM 665 N N . ALA A 1 84 ? 21.447 -10.826 -19.141 1.00 81.44 84 ALA A N 1
ATOM 666 C CA . ALA A 1 84 ? 21.755 -10.492 -20.529 1.00 81.44 84 ALA A CA 1
ATOM 667 C C . ALA A 1 84 ? 20.668 -9.617 -21.180 1.00 81.44 84 ALA A C 1
ATOM 669 O O . ALA A 1 84 ? 20.986 -8.654 -21.877 1.00 81.44 84 ALA A O 1
ATOM 670 N N . VAL A 1 85 ? 19.384 -9.902 -20.934 1.00 80.62 85 VAL A N 1
ATOM 671 C CA . VAL A 1 85 ? 18.264 -9.101 -21.463 1.00 80.62 85 VAL A CA 1
ATOM 672 C C . VAL A 1 85 ? 18.254 -7.692 -20.869 1.00 80.62 85 VAL A C 1
ATOM 674 O O . VAL A 1 85 ? 18.056 -6.723 -21.606 1.00 80.62 85 VAL A O 1
ATOM 677 N N . VAL A 1 86 ? 18.497 -7.560 -19.563 1.00 86.25 86 VAL A N 1
ATOM 678 C CA . VAL A 1 86 ? 18.623 -6.252 -18.901 1.00 86.25 86 VAL A CA 1
ATOM 679 C C . VAL A 1 86 ? 19.819 -5.483 -19.461 1.00 86.25 86 VAL A C 1
ATOM 681 O O . VAL A 1 86 ? 19.676 -4.317 -19.812 1.00 86.25 86 VAL A O 1
ATOM 684 N N . CYS A 1 87 ? 20.959 -6.147 -19.646 1.00 90.38 87 CYS A N 1
ATOM 685 C CA . CYS A 1 87 ? 22.171 -5.550 -20.203 1.00 90.38 87 CYS A CA 1
ATOM 686 C C . CYS A 1 87 ? 21.967 -5.041 -21.644 1.00 90.38 87 CYS A C 1
ATOM 688 O O . CYS A 1 87 ? 22.341 -3.915 -21.970 1.00 90.38 87 CYS A O 1
ATOM 690 N N . ILE A 1 88 ? 21.298 -5.822 -22.501 1.00 91.56 88 ILE A N 1
ATOM 691 C CA . ILE A 1 88 ? 20.971 -5.413 -23.880 1.00 91.56 88 ILE A CA 1
ATOM 692 C C . ILE A 1 88 ? 20.035 -4.198 -23.887 1.00 91.56 88 ILE A C 1
ATOM 694 O O . ILE A 1 88 ? 20.221 -3.277 -24.686 1.00 91.56 88 ILE A O 1
ATOM 698 N N . LYS A 1 89 ? 19.039 -4.178 -22.995 1.00 88.56 89 LYS A N 1
ATOM 699 C CA . LYS A 1 89 ? 18.124 -3.041 -22.844 1.00 88.56 89 LYS A CA 1
ATOM 700 C C . LYS A 1 89 ? 18.877 -1.780 -22.408 1.00 88.56 89 LYS A C 1
ATOM 702 O O . LYS A 1 89 ? 18.706 -0.733 -23.029 1.00 88.56 89 LYS A O 1
ATOM 707 N N . ASP A 1 90 ? 19.741 -1.893 -21.404 1.00 93.31 90 ASP A N 1
ATOM 708 C CA . ASP A 1 90 ? 20.552 -0.780 -20.901 1.00 93.31 90 ASP A CA 1
ATOM 709 C C . ASP A 1 90 ? 21.474 -0.204 -21.985 1.00 93.31 90 ASP A C 1
ATOM 711 O O . ASP A 1 90 ? 21.612 1.017 -22.115 1.00 93.31 90 ASP A O 1
ATOM 715 N N . TRP A 1 91 ? 22.056 -1.073 -22.816 1.00 92.06 91 TRP A N 1
ATOM 716 C CA . TRP A 1 91 ? 22.871 -0.666 -23.959 1.00 92.06 91 TRP A CA 1
ATOM 717 C C . TRP A 1 91 ? 22.060 0.096 -25.013 1.00 92.06 91 TRP A C 1
ATOM 719 O O . TRP A 1 91 ? 22.504 1.132 -25.516 1.00 92.06 91 TRP A O 1
ATOM 729 N N . ALA A 1 92 ? 20.858 -0.385 -25.342 1.00 91.56 92 ALA A N 1
ATOM 730 C CA . ALA A 1 92 ? 19.971 0.286 -26.290 1.00 91.56 92 ALA A CA 1
ATOM 731 C C . ALA A 1 92 ? 19.562 1.683 -25.790 1.00 91.56 92 ALA A C 1
ATOM 733 O O . ALA A 1 92 ? 19.646 2.659 -26.542 1.00 91.56 92 ALA A O 1
ATOM 734 N N . ASP A 1 93 ? 19.218 1.796 -24.506 1.00 91.44 93 ASP A N 1
ATOM 735 C CA . ASP A 1 93 ? 18.847 3.064 -23.873 1.00 91.44 93 ASP A CA 1
ATOM 736 C C . ASP A 1 93 ? 20.047 4.036 -23.828 1.00 91.44 93 ASP A C 1
ATOM 738 O O . ASP A 1 93 ? 19.901 5.240 -24.065 1.00 91.44 93 ASP A O 1
ATOM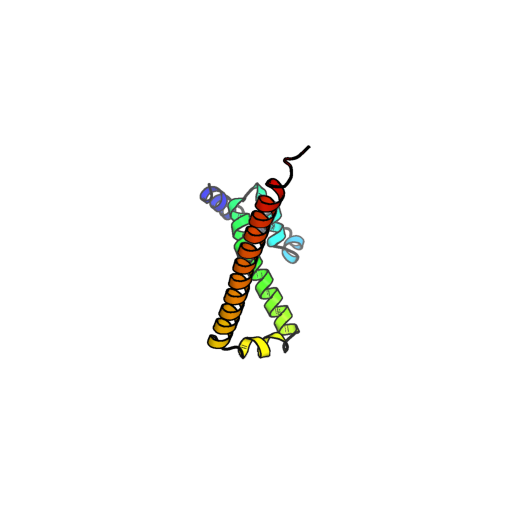 742 N N . ALA A 1 94 ? 21.264 3.532 -23.592 1.00 90.94 94 ALA A N 1
ATOM 743 C CA . ALA A 1 94 ? 22.490 4.328 -23.670 1.00 90.94 94 ALA A CA 1
ATOM 744 C C . ALA A 1 94 ? 22.767 4.846 -25.091 1.00 90.94 94 ALA A C 1
ATOM 746 O O . ALA A 1 94 ? 23.099 6.023 -25.258 1.00 90.94 94 ALA A O 1
ATOM 747 N N . ASN A 1 95 ? 22.576 4.008 -26.112 1.00 88.75 95 ASN A N 1
ATOM 748 C CA . ASN A 1 95 ? 22.744 4.406 -27.508 1.00 88.75 95 ASN A CA 1
ATOM 749 C C . ASN A 1 95 ? 21.710 5.464 -27.929 1.00 88.75 95 ASN A C 1
ATOM 751 O O . ASN A 1 95 ? 22.055 6.434 -28.601 1.00 88.75 95 ASN A O 1
ATOM 755 N N . GLN A 1 96 ? 20.459 5.331 -27.480 1.00 87.06 96 GLN A N 1
ATOM 756 C CA . GLN A 1 96 ? 19.421 6.335 -27.723 1.00 87.06 96 GLN A CA 1
ATOM 757 C C . GLN A 1 96 ? 19.769 7.681 -27.074 1.00 87.06 96 GLN A C 1
ATOM 759 O O . GLN A 1 96 ? 19.586 8.732 -27.692 1.00 87.06 96 GLN A O 1
ATOM 764 N N . ARG A 1 97 ? 20.310 7.666 -25.846 1.00 86.12 97 ARG A N 1
ATOM 765 C CA . ARG A 1 97 ? 20.829 8.885 -25.213 1.00 86.12 97 ARG A CA 1
ATOM 766 C C . ARG A 1 97 ? 21.923 9.508 -26.077 1.00 86.12 97 ARG A C 1
ATOM 768 O O . ARG A 1 97 ? 21.833 10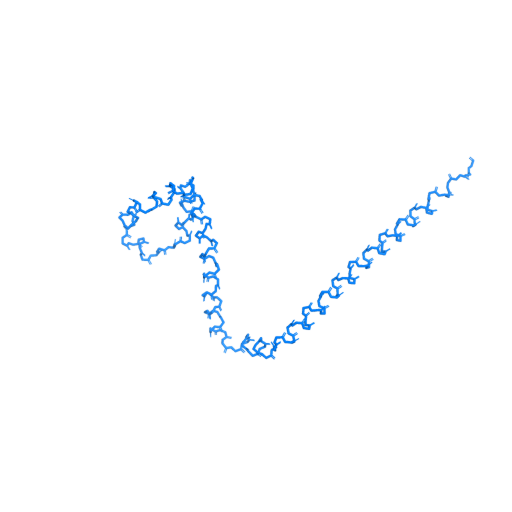.695 -26.360 1.00 86.12 97 ARG A O 1
ATOM 775 N N . ALA A 1 98 ? 22.900 8.724 -26.534 1.00 82.00 98 ALA A N 1
ATOM 776 C CA . ALA A 1 98 ? 24.004 9.208 -27.367 1.00 82.00 98 ALA A CA 1
ATOM 777 C C . ALA A 1 98 ? 23.539 9.820 -28.704 1.00 82.00 98 ALA A C 1
ATOM 779 O O . ALA A 1 98 ? 24.028 10.883 -29.079 1.00 82.00 98 ALA A O 1
ATOM 780 N N . GLN A 1 99 ? 22.563 9.209 -29.384 1.00 73.50 99 GLN A N 1
ATOM 781 C CA . GLN A 1 99 ? 21.972 9.762 -30.612 1.00 73.50 99 GLN A CA 1
ATOM 782 C C . GLN A 1 99 ? 21.304 11.119 -30.360 1.00 73.50 99 GLN A C 1
ATOM 784 O O . GLN A 1 99 ? 21.554 12.075 -31.087 1.00 73.50 99 GLN A O 1
ATOM 789 N N . LYS A 1 100 ? 20.559 11.250 -29.254 1.00 80.50 100 LYS A N 1
ATOM 790 C CA . LYS A 1 100 ? 19.937 12.524 -28.865 1.00 80.50 100 LYS A CA 1
ATOM 791 C C . LYS A 1 100 ? 20.963 13.645 -28.644 1.00 80.50 100 LYS A C 1
ATOM 793 O O . LYS A 1 100 ? 20.678 14.796 -28.961 1.00 80.50 100 LYS A O 1
ATOM 798 N N . TRP A 1 101 ? 22.143 13.325 -28.107 1.00 74.19 101 TRP A N 1
ATOM 799 C CA . TRP A 1 101 ? 23.234 14.298 -27.969 1.00 74.19 101 TRP A CA 1
ATOM 800 C C . TRP A 1 101 ? 23.771 14.746 -29.331 1.00 74.19 101 TRP A C 1
ATOM 802 O O . TRP A 1 101 ? 23.971 15.939 -29.537 1.00 74.19 101 TRP A O 1
ATOM 812 N N . GLN A 1 102 ? 23.963 13.813 -30.266 1.00 74.62 102 GLN A N 1
ATOM 813 C CA . GLN A 1 102 ? 24.462 14.126 -31.609 1.00 74.62 102 GLN A CA 1
ATOM 814 C C . GLN A 1 102 ? 23.473 14.979 -32.410 1.00 74.62 102 GLN A C 1
ATOM 816 O O . GLN A 1 102 ? 23.887 15.965 -33.019 1.00 74.62 102 GLN A O 1
ATOM 821 N N . ASP A 1 103 ? 22.180 14.656 -32.349 1.00 77.00 103 ASP A N 1
ATOM 822 C CA . ASP A 1 103 ? 21.125 15.437 -33.002 1.00 77.00 103 ASP A CA 1
ATOM 823 C C . ASP A 1 103 ? 21.082 16.875 -32.467 1.00 77.00 103 ASP A C 1
ATOM 825 O O . ASP A 1 103 ? 21.027 17.832 -33.239 1.00 77.00 103 ASP A O 1
ATOM 829 N N . GLN A 1 104 ? 21.182 17.046 -31.145 1.00 77.00 104 GLN A N 1
ATOM 830 C CA . GLN A 1 104 ? 21.200 18.363 -30.507 1.00 77.00 104 GLN A CA 1
ATOM 831 C C . GLN A 1 104 ? 22.423 19.195 -30.932 1.00 77.00 104 GLN A C 1
ATOM 833 O O . GLN A 1 104 ? 22.282 20.367 -31.279 1.00 77.00 104 GLN A O 1
ATOM 838 N N . THR A 1 105 ? 23.614 18.591 -30.973 1.00 72.56 105 THR A N 1
ATOM 839 C CA . THR A 1 105 ? 24.839 19.273 -31.424 1.00 72.56 105 THR A CA 1
ATOM 840 C C . THR A 1 105 ? 24.793 19.623 -32.915 1.00 72.56 105 THR A C 1
ATOM 842 O O . THR A 1 105 ? 25.253 20.695 -33.311 1.00 72.56 105 THR A O 1
ATOM 845 N N . ALA A 1 106 ? 24.211 18.762 -33.756 1.00 74.12 106 ALA A N 1
ATOM 846 C CA . ALA A 1 106 ? 24.020 19.050 -35.177 1.00 74.12 106 ALA A CA 1
ATOM 847 C C . ALA A 1 106 ? 23.064 20.237 -35.386 1.00 74.12 106 ALA A C 1
ATOM 849 O O . ALA A 1 106 ? 23.351 21.128 -36.187 1.00 74.12 106 ALA A O 1
ATOM 850 N N . ILE A 1 107 ? 21.975 20.303 -34.612 1.00 75.88 107 ILE A N 1
ATOM 851 C CA . ILE A 1 107 ? 21.042 21.438 -34.617 1.00 75.88 107 ILE A CA 1
ATOM 852 C C . ILE A 1 107 ? 21.764 22.733 -34.217 1.00 75.88 107 ILE A C 1
ATOM 854 O O . ILE A 1 107 ? 21.641 23.746 -34.904 1.00 75.88 107 ILE A O 1
ATOM 858 N N . GLU A 1 108 ? 22.575 22.711 -33.162 1.00 78.31 108 GLU A N 1
ATOM 859 C CA . GLU A 1 108 ? 23.355 23.878 -32.723 1.00 78.31 108 GLU A CA 1
ATOM 860 C C . GLU A 1 108 ? 24.347 24.358 -33.790 1.00 78.31 108 GLU A C 1
ATOM 862 O O . GLU A 1 108 ? 24.425 25.557 -34.063 1.00 78.31 108 GLU A O 1
ATOM 867 N N . PHE A 1 109 ? 25.040 23.435 -34.462 1.00 75.06 109 PHE A N 1
ATOM 868 C CA . PHE A 1 109 ? 25.960 23.775 -35.547 1.00 75.06 109 PHE A CA 1
ATOM 869 C C . PHE A 1 109 ? 25.231 24.399 -36.746 1.00 75.06 109 PHE A C 1
ATOM 871 O O . PHE A 1 109 ? 25.663 25.425 -37.270 1.00 75.06 109 PHE A O 1
ATOM 878 N N . THR A 1 110 ? 24.085 23.838 -37.149 1.00 73.25 110 THR A N 1
ATOM 879 C CA . THR A 1 110 ? 23.286 24.399 -38.254 1.00 73.25 110 THR A CA 1
ATOM 880 C C . THR A 1 110 ? 22.758 25.802 -37.939 1.00 73.25 110 THR A C 1
ATOM 882 O O . THR A 1 110 ? 22.842 26.692 -38.788 1.00 73.25 110 THR A O 1
ATOM 885 N N . ASN A 1 111 ? 22.315 26.046 -36.702 1.00 74.19 111 ASN A N 1
ATOM 886 C CA . ASN A 1 111 ? 21.858 27.365 -36.261 1.00 74.19 111 ASN A CA 1
ATOM 887 C C . ASN A 1 111 ? 22.987 28.408 -36.255 1.00 74.19 111 ASN A C 1
ATOM 889 O O . ASN A 1 111 ? 22.755 29.559 -36.621 1.00 74.19 111 ASN A O 1
ATOM 893 N N . LEU A 1 112 ? 24.216 28.010 -35.908 1.00 72.12 112 LEU A N 1
ATOM 894 C CA . LEU A 1 112 ? 25.387 28.890 -35.982 1.00 72.12 112 LEU A CA 1
ATOM 895 C C . LEU A 1 112 ? 25.740 29.258 -37.433 1.00 72.12 112 LEU A C 1
ATOM 897 O O . LEU A 1 112 ? 26.056 30.412 -37.707 1.00 72.12 112 LEU A O 1
ATOM 901 N N . THR A 1 113 ? 25.618 28.322 -38.379 1.00 63.81 113 THR A N 1
ATOM 902 C CA . THR A 1 113 ? 25.906 28.586 -39.806 1.00 63.81 113 THR A CA 1
ATOM 903 C C . THR A 1 113 ? 24.855 29.448 -40.511 1.00 63.81 113 THR A C 1
ATOM 905 O O . THR A 1 113 ? 25.176 30.149 -41.466 1.00 63.81 113 THR A O 1
ATOM 908 N N . LEU A 1 114 ? 23.606 29.437 -40.035 1.00 64.69 114 LEU A N 1
ATOM 909 C CA . LEU A 1 114 ? 22.526 30.273 -40.573 1.00 64.69 114 LEU A CA 1
ATOM 910 C C . LEU A 1 114 ? 22.626 31.744 -40.129 1.00 64.69 114 LEU A C 1
ATOM 912 O O . LEU A 1 114 ? 22.040 32.610 -40.775 1.00 64.69 114 LEU A O 1
ATOM 916 N N . SER A 1 115 ? 23.382 32.043 -39.067 1.00 61.44 115 SER A N 1
ATOM 917 C CA . SER A 1 115 ? 23.533 33.406 -38.538 1.00 61.44 115 SER A CA 1
ATOM 918 C C . SER A 1 115 ? 24.596 34.252 -39.257 1.00 61.44 115 SER A C 1
ATOM 920 O O . SER A 1 115 ? 24.612 35.464 -39.056 1.00 61.44 115 SER A O 1
ATOM 922 N N . ASP A 1 116 ? 25.463 33.660 -40.088 1.00 59.81 116 ASP A N 1
ATOM 923 C CA . ASP A 1 116 ? 26.594 34.358 -40.739 1.00 59.81 116 ASP A CA 1
ATOM 924 C C . ASP A 1 116 ? 26.292 34.782 -42.200 1.00 59.81 116 ASP A C 1
ATOM 926 O O . ASP A 1 116 ? 27.151 35.272 -42.928 1.00 59.81 116 ASP A O 1
ATOM 930 N N . GLY A 1 117 ? 25.046 34.591 -42.658 1.00 58.50 117 GLY A N 1
ATOM 931 C CA . GLY A 1 117 ? 24.630 34.786 -44.055 1.00 58.50 117 GLY A CA 1
ATOM 932 C C . GLY A 1 117 ? 23.835 36.060 -44.374 1.00 58.50 117 GLY A C 1
ATOM 933 O O . GLY A 1 117 ? 23.437 36.235 -45.523 1.00 58.50 117 GLY A O 1
ATOM 934 N N . SER A 1 118 ? 23.579 36.957 -43.414 1.00 56.12 118 SER A N 1
ATOM 935 C CA . SER A 1 118 ? 22.840 38.209 -43.662 1.00 56.12 118 SER A CA 1
ATOM 936 C C . SER A 1 118 ? 23.686 39.443 -43.343 1.00 56.12 118 SER A C 1
ATOM 938 O O . SER A 1 118 ? 23.439 40.175 -42.387 1.00 56.12 118 SER A O 1
ATOM 940 N N . SER A 1 119 ? 24.711 39.686 -44.149 1.00 54.81 119 SER A N 1
ATOM 941 C CA . SER A 1 119 ? 25.351 40.997 -44.259 1.00 54.81 119 SER A CA 1
ATOM 942 C C . SER A 1 119 ? 25.700 41.224 -45.718 1.00 54.81 119 SER A C 1
ATOM 944 O O . SER A 1 119 ? 26.791 40.870 -46.146 1.00 54.81 119 SER A O 1
ATOM 946 N N . SER A 1 120 ? 24.746 41.743 -46.493 1.00 48.44 120 SER A N 1
ATOM 947 C CA . SER A 1 120 ? 24.987 42.569 -47.686 1.00 48.44 120 SER A CA 1
ATOM 948 C C . SER A 1 120 ? 23.655 42.980 -48.314 1.00 48.44 120 SER A C 1
ATOM 950 O O . SER A 1 120 ? 23.060 42.209 -49.061 1.00 48.44 120 SER A O 1
ATOM 952 N N . THR A 1 121 ? 23.232 44.208 -48.029 1.00 41.16 121 THR A N 1
ATOM 953 C CA . THR A 1 121 ? 22.772 45.182 -49.034 1.00 41.16 121 THR A CA 1
ATOM 954 C C . THR A 1 121 ? 23.150 46.563 -48.541 1.00 41.16 121 THR A C 1
ATOM 956 O O . THR A 1 121 ? 22.856 46.824 -47.352 1.00 41.16 121 THR A O 1
#

Sequence (121 aa):
MVGLELTKYIDTEWQSLLSEEESLNFDIMSWWKSHERSLLMLSIMAHDILTPLVLTVASKYAFSAGGRVIDERCSRLGPDILEAVVCIKDWADANQRAQKWQDQTAIEFTNLTLSDGSSST

pLDDT: mean 75.81, std 11.66, range [41.16, 93.31]

Mean predicted aligned error: 17.88 Å